Protein AF-A9EC51-F1 (afdb_monomer_lite)

pLDDT: mean 83.15, std 11.04, range [35.5, 97.0]

Foldseek 3Di:
DDDQPQLAQHDPVCLVVCCVPPVVLLVAACVCQVVDDLVSLLSNLRYPDNVVSNHNDDPVSSLVCCQVCLQVSCVRVVHDNPQQFWKAFSVCGLVDIDGNVRQQPPPDPRSSSCCSRTIGTDPDVVVSVVVVVVVVVVVVVVVVVVVVVVVVVVD

Secondary structure (DSSP, 8-state):
---GGGG-SB-GGGHHHHHHH-GGGTS-BGGGGGGS-HHHHHHHHTBS-GGGGT-B--HHHHHHHHHHHHHHHHHHTT----TT-EEEETTTEEEEEEEHHHHHTSS-SSHHHHHHHHEEE-S-HHHHHHHHHHHHHHHHHHHHHHHHHHHHH--

Radius of gyration: 19.94 Å; chains: 1; bounding box: 38×32×66 Å

Sequence (155 aa):
MGECFQKGAIPLQFIPKLKIEFPKLLDVAIETLDSLSEFELFEVTQLKNYTDLGINLNKRELNRHWQINGFDLLKKIGYPTDLQHPYVSLSKGYILLQTLNQILDNKQKYPWLYLIQNFRPVADLTEGMNIIDRKINKLSKKLDYLKKRQSLLDI

Organism: NCBI:txid391587

Structure (mmCIF, N/CA/C/O backbone):
data_AF-A9EC51-F1
#
_entry.id   AF-A9EC51-F1
#
loop_
_atom_site.group_PDB
_atom_site.id
_atom_site.type_symbol
_atom_site.label_atom_id
_atom_site.label_alt_id
_atom_site.label_comp_id
_atom_site.label_asym_id
_atom_site.label_entity_id
_atom_site.label_seq_id
_atom_site.pdbx_PDB_ins_code
_atom_site.Cartn_x
_atom_site.Cartn_y
_atom_site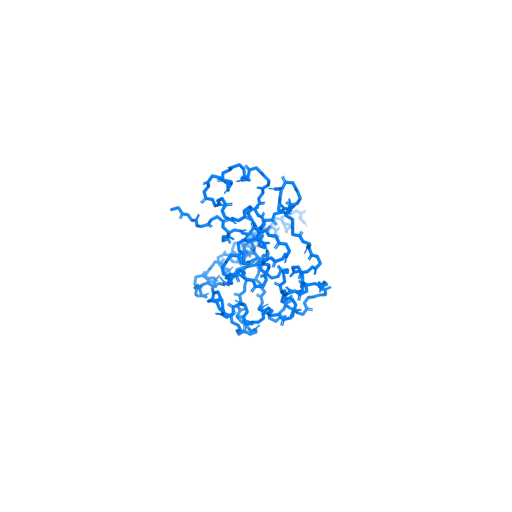.Cartn_z
_atom_site.occupancy
_atom_site.B_iso_or_equiv
_atom_site.auth_seq_id
_atom_site.auth_comp_id
_atom_site.auth_asym_id
_atom_site.auth_atom_id
_atom_site.pdbx_PDB_model_num
ATOM 1 N N . MET A 1 1 ? 10.896 -15.768 6.538 1.00 35.50 1 MET A N 1
ATOM 2 C CA . MET A 1 1 ? 11.267 -14.336 6.458 1.00 35.50 1 MET A CA 1
ATOM 3 C C . MET A 1 1 ? 10.173 -13.634 5.675 1.00 35.50 1 MET A C 1
ATOM 5 O O . MET A 1 1 ? 9.766 -14.183 4.665 1.00 35.50 1 MET A O 1
ATOM 9 N N . GLY A 1 2 ? 9.635 -12.515 6.163 1.00 49.22 2 GLY A N 1
ATOM 10 C CA . GLY A 1 2 ? 8.618 -11.764 5.418 1.00 49.22 2 GLY A CA 1
ATOM 11 C C . GLY A 1 2 ? 9.251 -10.972 4.274 1.00 49.22 2 GLY A C 1
ATOM 12 O O . GLY A 1 2 ? 10.328 -10.407 4.457 1.00 49.22 2 GLY A O 1
ATOM 13 N N . GLU A 1 3 ? 8.585 -10.945 3.124 1.00 65.31 3 GLU A N 1
ATOM 14 C CA . GLU A 1 3 ? 8.981 -10.204 1.923 1.00 65.31 3 GLU A CA 1
ATOM 15 C C . GLU A 1 3 ? 9.159 -8.702 2.233 1.00 65.31 3 GLU A C 1
ATOM 17 O O . GLU A 1 3 ? 8.274 -8.050 2.797 1.00 65.31 3 GLU A O 1
ATOM 22 N N . CYS A 1 4 ? 10.329 -8.142 1.904 1.00 67.06 4 CYS A N 1
ATOM 23 C CA . CYS A 1 4 ? 10.744 -6.803 2.342 1.00 67.06 4 CYS A CA 1
ATOM 24 C C . CYS A 1 4 ? 9.845 -5.669 1.817 1.00 67.06 4 CYS A C 1
ATOM 26 O O . CYS A 1 4 ? 9.708 -4.637 2.478 1.00 67.06 4 CYS A O 1
ATOM 28 N N . PHE A 1 5 ? 9.183 -5.881 0.682 1.00 74.00 5 PHE A N 1
ATOM 29 C CA . PHE A 1 5 ? 8.312 -4.905 0.027 1.00 74.00 5 PHE A CA 1
ATOM 30 C C . PHE A 1 5 ? 6.915 -4.824 0.653 1.00 74.00 5 PHE A C 1
ATOM 32 O O . PHE A 1 5 ? 6.229 -3.808 0.513 1.00 74.00 5 PHE A O 1
ATOM 39 N N . GLN A 1 6 ? 6.493 -5.824 1.435 1.00 67.62 6 GLN A N 1
ATOM 40 C CA . GLN A 1 6 ? 5.164 -5.825 2.059 1.00 67.62 6 GLN A CA 1
ATOM 41 C C . GLN A 1 6 ? 4.985 -4.725 3.103 1.00 67.62 6 GLN A C 1
ATOM 43 O O . GLN A 1 6 ? 3.869 -4.256 3.298 1.00 67.62 6 GLN A O 1
ATOM 48 N N . LYS A 1 7 ? 6.070 -4.266 3.734 1.00 67.06 7 LYS A N 1
ATOM 49 C CA . LYS A 1 7 ? 6.029 -3.176 4.725 1.00 67.06 7 LYS A CA 1
ATOM 50 C C . LYS A 1 7 ? 5.995 -1.779 4.103 1.00 67.06 7 LYS A C 1
ATOM 52 O O . LYS A 1 7 ? 5.747 -0.820 4.828 1.00 67.06 7 LYS A O 1
ATOM 57 N N . GLY A 1 8 ? 6.226 -1.703 2.790 1.00 63.66 8 GLY A N 1
ATOM 58 C CA . GLY A 1 8 ? 6.307 -0.491 1.983 1.00 63.66 8 GLY A CA 1
ATOM 59 C C . GLY A 1 8 ? 7.372 0.511 2.422 1.00 63.66 8 GLY A C 1
ATOM 60 O O . GLY A 1 8 ? 8.004 0.369 3.468 1.00 63.66 8 GLY A O 1
ATOM 61 N N . ALA A 1 9 ? 7.579 1.529 1.583 1.00 64.62 9 ALA A N 1
ATOM 62 C CA . ALA A 1 9 ? 8.402 2.703 1.880 1.00 64.62 9 ALA A CA 1
ATOM 63 C C . ALA A 1 9 ? 9.768 2.365 2.526 1.00 64.62 9 ALA A C 1
ATOM 65 O O . ALA A 1 9 ? 10.091 2.878 3.607 1.00 64.62 9 ALA A O 1
ATOM 66 N N . ILE A 1 10 ? 10.554 1.510 1.859 1.00 70.69 10 ILE A N 1
ATOM 67 C CA . ILE A 1 10 ? 11.756 0.881 2.421 1.00 70.69 10 ILE A CA 1
ATOM 68 C C . ILE A 1 10 ? 12.760 1.954 2.895 1.00 70.69 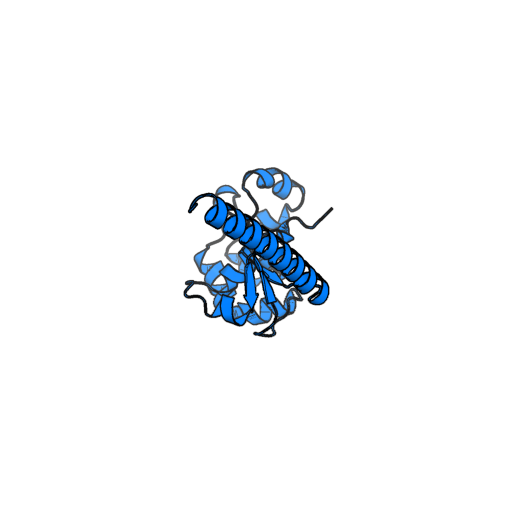10 ILE A C 1
ATOM 70 O O . ILE A 1 10 ? 13.141 2.829 2.112 1.00 70.69 10 ILE A O 1
ATOM 74 N N . PRO A 1 11 ? 13.184 1.932 4.177 1.00 68.19 11 PRO A N 1
ATOM 75 C CA . PRO A 1 11 ? 14.153 2.895 4.696 1.00 68.19 11 PRO A CA 1
ATOM 76 C C . PRO A 1 11 ? 15.526 2.782 4.026 1.00 68.19 11 PRO A C 1
ATOM 78 O O . PRO A 1 11 ? 15.973 1.681 3.707 1.00 68.19 11 PRO A O 1
ATOM 81 N N . LEU A 1 12 ? 16.236 3.913 3.916 1.00 67.12 12 LEU A N 1
ATOM 82 C CA . LEU A 1 12 ? 17.549 3.981 3.260 1.00 67.12 12 LEU A CA 1
ATOM 83 C C . LEU A 1 12 ? 18.567 2.993 3.854 1.00 67.12 12 LEU A C 1
ATOM 85 O O . LEU A 1 12 ? 19.381 2.432 3.136 1.00 67.12 12 LEU A O 1
ATOM 89 N N . GLN A 1 13 ? 18.491 2.706 5.155 1.00 72.31 13 GLN A N 1
ATOM 90 C CA . GLN A 1 13 ? 19.390 1.749 5.812 1.00 72.31 13 GLN A CA 1
ATOM 91 C C . GLN A 1 13 ? 19.266 0.300 5.301 1.00 72.31 13 GLN A C 1
ATOM 93 O O . GLN A 1 13 ? 20.185 -0.490 5.491 1.00 72.31 13 GLN A O 1
ATOM 98 N N . PHE A 1 14 ? 18.149 -0.065 4.662 1.00 73.44 14 PHE A N 1
ATOM 99 C CA . PHE A 1 14 ? 17.950 -1.399 4.084 1.00 73.44 14 PHE A CA 1
ATOM 100 C C . PHE A 1 14 ? 18.453 -1.493 2.639 1.00 73.44 14 PHE A C 1
ATOM 102 O O . PHE A 1 14 ? 18.525 -2.591 2.091 1.00 73.44 14 PHE A O 1
ATOM 109 N N . ILE A 1 15 ? 18.856 -0.369 2.039 1.00 70.25 15 ILE A N 1
ATOM 110 C CA . ILE A 1 15 ? 19.357 -0.300 0.664 1.00 70.25 15 ILE A CA 1
ATOM 111 C C . ILE A 1 15 ? 20.547 -1.233 0.416 1.00 70.25 15 ILE A C 1
ATOM 113 O O . ILE A 1 15 ? 20.486 -1.967 -0.567 1.00 70.25 15 ILE A O 1
ATOM 117 N N . PRO A 1 16 ? 21.608 -1.274 1.251 1.00 74.31 16 PRO A N 1
ATOM 118 C CA . PRO A 1 16 ? 22.757 -2.140 0.977 1.00 74.31 16 PRO A CA 1
ATOM 119 C C . PRO A 1 16 ? 22.366 -3.616 0.872 1.00 74.31 16 PRO A C 1
ATOM 121 O O . PRO A 1 16 ? 22.871 -4.335 0.016 1.00 74.31 16 PRO A O 1
ATOM 124 N N . LYS A 1 17 ? 21.408 -4.045 1.701 1.00 77.44 17 LYS A N 1
ATOM 125 C CA . LYS A 1 17 ? 20.859 -5.399 1.672 1.00 77.44 17 LYS A CA 1
ATOM 126 C C . LYS A 1 17 ? 20.034 -5.647 0.405 1.00 77.44 17 LYS A C 1
ATOM 128 O O . LYS A 1 17 ? 20.210 -6.679 -0.234 1.00 77.44 17 LYS A O 1
ATOM 133 N N . LEU A 1 18 ? 19.205 -4.681 0.001 1.00 74.38 18 LEU A N 1
ATOM 134 C CA . LEU A 1 18 ? 18.452 -4.757 -1.254 1.00 74.38 18 LEU A CA 1
ATOM 135 C C . LEU A 1 18 ? 19.365 -4.881 -2.477 1.00 74.38 18 LEU A C 1
ATOM 137 O O . LEU A 1 18 ? 19.036 -5.635 -3.383 1.00 74.38 18 LEU A O 1
ATOM 141 N N . LYS A 1 19 ? 20.522 -4.202 -2.493 1.00 73.06 19 LYS A N 1
ATOM 142 C CA . LYS A 1 19 ? 21.476 -4.311 -3.610 1.00 73.06 19 LYS A CA 1
ATOM 143 C C . LYS A 1 19 ? 22.005 -5.734 -3.807 1.00 73.06 19 LYS A C 1
ATOM 145 O O . LYS A 1 19 ? 22.312 -6.116 -4.928 1.00 73.06 19 LYS A O 1
ATOM 150 N N . ILE A 1 20 ? 22.121 -6.495 -2.720 1.00 77.38 20 ILE A N 1
ATOM 151 C CA . ILE A 1 20 ? 22.610 -7.877 -2.739 1.00 77.38 20 ILE A CA 1
ATOM 152 C C . ILE A 1 20 ? 21.478 -8.846 -3.091 1.00 77.38 20 ILE A C 1
ATOM 154 O O . ILE A 1 20 ? 21.670 -9.745 -3.902 1.00 77.38 20 ILE A O 1
ATOM 158 N N . GLU A 1 21 ? 20.305 -8.673 -2.477 1.00 78.56 21 GLU A N 1
ATOM 159 C CA . GLU A 1 21 ? 19.194 -9.628 -2.599 1.00 78.56 21 GLU A CA 1
ATOM 160 C C . GLU A 1 21 ? 18.347 -9.414 -3.862 1.00 78.56 21 GLU A C 1
ATOM 162 O O . GLU A 1 21 ? 17.781 -10.370 -4.386 1.00 78.56 21 GLU A O 1
ATOM 167 N N . PHE A 1 22 ? 18.288 -8.183 -4.377 1.00 74.25 22 PHE A N 1
ATOM 168 C CA . PHE A 1 22 ? 17.458 -7.794 -5.519 1.00 74.25 22 PHE A CA 1
ATOM 169 C C . PHE A 1 22 ? 18.235 -6.912 -6.514 1.00 74.25 22 PHE A C 1
ATOM 171 O O . PHE A 1 22 ? 17.819 -5.786 -6.797 1.00 74.25 22 PHE A O 1
ATOM 178 N N . PRO A 1 23 ? 19.365 -7.388 -7.072 1.00 74.25 23 PRO A N 1
ATOM 179 C CA . PRO A 1 23 ? 20.216 -6.576 -7.946 1.00 74.25 23 PRO A CA 1
ATOM 180 C C . PRO A 1 23 ? 19.460 -6.035 -9.169 1.00 74.25 23 PRO A C 1
ATOM 182 O O . PRO A 1 23 ? 19.647 -4.883 -9.542 1.00 74.25 23 PRO A O 1
ATOM 185 N N . LYS A 1 24 ? 18.511 -6.814 -9.707 1.00 73.38 24 LYS A N 1
ATOM 186 C CA . LYS A 1 24 ? 17.677 -6.425 -10.856 1.00 73.38 24 LYS A CA 1
ATOM 187 C C . LYS A 1 24 ? 16.818 -5.179 -10.615 1.00 73.38 24 LYS A C 1
ATOM 189 O O . LYS A 1 24 ? 16.519 -4.467 -11.565 1.00 73.38 24 LYS A O 1
ATOM 194 N N . LEU A 1 25 ? 16.451 -4.875 -9.365 1.00 71.06 25 LEU A N 1
ATOM 195 C CA . LEU A 1 25 ? 15.694 -3.657 -9.041 1.00 71.06 25 LEU A CA 1
ATOM 196 C C . LEU A 1 25 ? 16.523 -2.381 -9.223 1.00 71.06 25 LEU A C 1
ATOM 198 O O . LEU A 1 25 ? 15.955 -1.294 -9.316 1.00 71.06 25 LEU A O 1
ATOM 202 N N . LEU A 1 26 ? 17.853 -2.501 -9.252 1.00 71.38 26 LEU A N 1
ATOM 203 C CA . LEU A 1 26 ? 18.761 -1.376 -9.469 1.00 71.38 26 LEU A CA 1
ATOM 204 C C . LEU A 1 26 ? 19.033 -1.103 -10.950 1.00 71.38 26 LEU A C 1
ATOM 206 O O . LEU A 1 26 ? 19.408 0.015 -11.287 1.00 71.38 26 LEU A O 1
ATOM 210 N N . ASP A 1 27 ? 18.802 -2.092 -11.816 1.00 69.69 27 ASP A N 1
ATOM 211 C CA . ASP A 1 27 ? 18.987 -1.984 -13.269 1.00 69.69 27 ASP A CA 1
ATOM 212 C C . ASP A 1 27 ? 17.783 -1.319 -13.967 1.00 69.69 27 ASP A C 1
ATOM 214 O O . ASP A 1 27 ? 17.757 -1.152 -15.187 1.00 69.69 27 ASP A O 1
ATOM 218 N N . VAL A 1 28 ? 16.764 -0.930 -13.196 1.00 66.25 28 VAL A N 1
ATOM 219 C CA . VAL A 1 28 ? 15.548 -0.298 -13.708 1.00 66.25 28 VAL A CA 1
ATOM 220 C C . VAL A 1 28 ? 15.831 1.143 -14.139 1.00 66.25 28 VAL A C 1
ATOM 222 O O . VAL A 1 28 ? 16.324 1.968 -13.366 1.00 66.25 28 VAL A O 1
ATOM 225 N N . ALA A 1 29 ? 15.449 1.474 -15.370 1.00 63.03 29 ALA A N 1
ATOM 226 C CA . ALA A 1 29 ? 15.547 2.809 -15.945 1.00 63.03 29 ALA A CA 1
ATOM 227 C C . ALA A 1 29 ? 14.174 3.279 -16.451 1.00 63.03 29 ALA A C 1
ATOM 229 O O . ALA A 1 29 ? 13.249 2.487 -16.618 1.00 63.03 29 ALA A O 1
ATOM 230 N N . ILE A 1 30 ? 14.030 4.579 -16.727 1.00 60.16 30 ILE A N 1
ATOM 231 C CA . ILE A 1 30 ? 12.811 5.154 -17.334 1.00 60.16 30 ILE A CA 1
ATOM 232 C C . ILE A 1 30 ? 12.406 4.395 -18.601 1.00 60.16 30 ILE A C 1
ATOM 234 O O . ILE A 1 30 ? 11.230 4.111 -18.796 1.00 60.16 30 ILE A O 1
ATOM 238 N N . GLU A 1 31 ? 13.384 4.057 -19.439 1.00 64.12 31 GLU A N 1
ATOM 239 C CA . GLU A 1 31 ? 13.192 3.394 -20.733 1.00 64.12 31 GLU A CA 1
ATOM 240 C C . GLU A 1 31 ? 12.649 1.967 -20.596 1.00 64.12 31 GLU A C 1
ATOM 242 O O . GLU A 1 31 ? 12.058 1.442 -21.535 1.00 64.12 31 GLU A O 1
ATOM 247 N N . THR A 1 32 ? 12.808 1.349 -19.422 1.00 71.44 32 THR A N 1
ATOM 248 C CA . THR A 1 32 ? 12.353 -0.017 -19.156 1.00 71.44 32 THR A CA 1
ATOM 249 C C . THR A 1 32 ? 11.060 -0.068 -18.346 1.00 71.44 32 THR A C 1
ATOM 251 O O . THR A 1 32 ? 10.564 -1.164 -18.098 1.00 71.44 32 THR A O 1
ATOM 254 N N . LEU A 1 33 ? 10.459 1.078 -17.988 1.00 75.56 33 LEU A N 1
ATOM 255 C CA . LEU A 1 33 ? 9.260 1.135 -17.140 1.00 75.56 33 LEU A CA 1
ATOM 256 C C . LEU A 1 33 ? 8.092 0.310 -17.705 1.00 75.56 33 LEU A C 1
ATOM 258 O O . LEU A 1 33 ? 7.462 -0.433 -16.960 1.00 75.56 33 LEU A O 1
ATOM 262 N N . ASP A 1 34 ? 7.844 0.398 -19.013 1.00 75.94 34 ASP A N 1
ATOM 263 C CA . ASP A 1 34 ? 6.763 -0.341 -19.685 1.00 75.94 34 ASP A CA 1
ATOM 264 C C . ASP A 1 34 ? 7.093 -1.829 -19.907 1.00 75.94 34 ASP A C 1
ATOM 266 O O . ASP A 1 34 ? 6.218 -2.613 -20.266 1.00 75.94 34 ASP A O 1
ATOM 270 N N . SER A 1 35 ? 8.352 -2.224 -19.694 1.00 79.38 35 SER A N 1
ATOM 271 C CA . SER A 1 35 ? 8.812 -3.615 -19.787 1.00 79.38 35 SER A CA 1
ATOM 272 C C . SER A 1 35 ? 8.878 -4.328 -18.435 1.00 79.38 35 SER A C 1
ATOM 274 O O . SER A 1 35 ? 9.111 -5.535 -18.404 1.00 79.38 35 SER A O 1
ATOM 276 N N . LEU A 1 36 ? 8.682 -3.600 -17.329 1.00 82.81 36 LEU A N 1
ATOM 277 C CA . LEU A 1 36 ? 8.626 -4.197 -16.000 1.00 82.81 36 LEU A CA 1
ATOM 278 C C . LEU A 1 36 ? 7.372 -5.055 -15.866 1.00 82.81 36 LEU A C 1
ATOM 280 O O . LEU A 1 36 ? 6.276 -4.646 -16.258 1.00 82.81 36 LEU A O 1
ATOM 284 N N . SER A 1 37 ? 7.518 -6.213 -15.229 1.00 85.88 37 SER A N 1
ATOM 285 C CA . SER A 1 37 ? 6.356 -6.921 -14.701 1.00 85.88 37 SER A CA 1
ATOM 286 C C . SER A 1 37 ? 5.654 -6.082 -13.632 1.00 85.88 37 SER A C 1
ATOM 288 O O . SER A 1 37 ? 6.226 -5.176 -13.017 1.00 85.88 37 SER A O 1
ATOM 290 N N . GLU A 1 38 ? 4.397 -6.406 -13.352 1.00 88.06 38 GLU A N 1
ATOM 291 C CA . GLU A 1 38 ? 3.600 -5.674 -12.370 1.00 88.06 38 GLU A CA 1
ATOM 292 C C . GLU A 1 38 ? 4.167 -5.802 -10.948 1.00 88.06 38 GLU A C 1
ATOM 294 O O . GLU A 1 38 ? 4.052 -4.873 -10.145 1.00 88.06 38 GLU A O 1
ATOM 299 N N . PHE A 1 39 ? 4.834 -6.923 -10.655 1.00 85.69 39 PHE A N 1
ATOM 300 C CA . PHE A 1 39 ? 5.539 -7.144 -9.395 1.00 85.69 39 PHE A CA 1
ATOM 301 C C . PHE A 1 39 ? 6.812 -6.302 -9.302 1.00 85.69 39 PHE A C 1
ATOM 303 O O . PHE A 1 39 ? 6.986 -5.600 -8.311 1.00 85.69 39 PHE A O 1
ATOM 310 N N . GLU A 1 40 ? 7.645 -6.273 -10.344 1.00 85.00 40 GLU A N 1
ATOM 311 C CA . GLU A 1 40 ? 8.843 -5.419 -10.367 1.00 85.00 40 GLU A CA 1
ATOM 312 C C . GLU A 1 40 ? 8.463 -3.937 -10.246 1.00 85.00 40 GLU A C 1
ATOM 314 O O . GLU A 1 40 ? 9.066 -3.190 -9.472 1.00 85.00 40 GLU A O 1
ATOM 319 N N . LEU A 1 41 ? 7.400 -3.508 -10.936 1.00 87.81 41 LEU A N 1
ATOM 320 C CA . LEU A 1 41 ? 6.869 -2.152 -10.808 1.00 87.81 41 LEU A CA 1
ATOM 321 C C . LEU A 1 41 ? 6.416 -1.858 -9.370 1.00 87.81 41 LEU A C 1
ATOM 323 O O . LEU A 1 41 ? 6.702 -0.780 -8.836 1.00 87.81 41 LEU A O 1
ATOM 327 N N . PHE A 1 42 ? 5.726 -2.801 -8.723 1.00 89.00 42 PHE A N 1
ATOM 328 C CA . PHE A 1 42 ? 5.327 -2.683 -7.322 1.00 89.00 42 PHE A CA 1
ATOM 329 C C . PHE A 1 42 ? 6.535 -2.574 -6.383 1.00 89.00 42 PHE A C 1
ATOM 331 O O . PHE A 1 42 ? 6.546 -1.682 -5.527 1.00 89.00 42 PHE A O 1
ATOM 338 N N . GLU A 1 43 ? 7.541 -3.432 -6.546 1.00 86.00 43 GLU A N 1
ATOM 339 C CA . GLU A 1 43 ? 8.755 -3.483 -5.725 1.00 86.00 43 GLU A CA 1
ATOM 340 C C . GLU A 1 43 ? 9.562 -2.189 -5.836 1.00 86.00 43 GLU A C 1
ATOM 342 O O . GLU A 1 43 ? 9.852 -1.552 -4.816 1.00 86.00 43 GLU A O 1
ATOM 347 N N . VAL A 1 44 ? 9.834 -1.739 -7.067 1.00 84.38 44 VAL A N 1
ATOM 348 C CA . VAL A 1 44 ? 10.503 -0.458 -7.341 1.00 84.38 44 VAL A CA 1
ATOM 349 C C . VAL A 1 44 ? 9.736 0.687 -6.690 1.00 84.38 44 VAL A C 1
ATOM 351 O O . VAL A 1 44 ? 10.331 1.540 -6.035 1.00 84.38 44 VAL A O 1
ATOM 354 N N . THR A 1 45 ? 8.406 0.678 -6.776 1.00 87.00 45 THR A N 1
ATOM 355 C CA . THR A 1 45 ? 7.547 1.718 -6.191 1.00 87.00 45 THR A CA 1
ATOM 356 C C . THR A 1 45 ? 7.681 1.842 -4.666 1.00 87.00 45 THR A C 1
ATOM 358 O O . THR A 1 45 ? 7.399 2.909 -4.105 1.00 87.00 45 THR A O 1
ATOM 361 N N . GLN A 1 46 ? 8.126 0.788 -3.973 1.00 84.88 46 GLN A N 1
ATOM 362 C CA . GLN A 1 46 ? 8.354 0.831 -2.524 1.00 84.88 46 GLN A CA 1
ATOM 363 C C . GLN A 1 46 ? 9.678 1.500 -2.137 1.00 84.88 46 GLN A C 1
ATOM 365 O O . GLN A 1 46 ? 9.877 1.798 -0.953 1.00 84.88 46 GLN A O 1
ATOM 370 N N . LEU A 1 47 ? 10.587 1.718 -3.089 1.00 80.38 47 LEU A N 1
ATOM 371 C CA . LEU A 1 47 ? 11.890 2.316 -2.831 1.00 80.38 47 LEU A CA 1
ATOM 372 C C . LEU A 1 47 ? 11.768 3.831 -2.642 1.00 80.38 47 LEU A C 1
ATOM 374 O O . LEU A 1 47 ? 10.961 4.521 -3.269 1.00 80.38 47 LEU A O 1
ATOM 378 N N . LYS A 1 48 ? 12.609 4.371 -1.760 1.00 72.81 48 LYS A N 1
ATOM 379 C CA . LYS A 1 48 ? 12.792 5.817 -1.608 1.00 72.81 48 LYS A CA 1
ATOM 380 C C . LYS A 1 48 ? 14.043 6.245 -2.364 1.00 72.81 48 LYS A C 1
ATOM 382 O O . LYS A 1 48 ? 15.007 5.496 -2.430 1.00 72.81 48 LYS A O 1
ATOM 387 N N . ASN A 1 49 ? 14.018 7.473 -2.879 1.00 72.94 49 ASN A N 1
ATOM 388 C CA . ASN A 1 49 ? 15.168 8.148 -3.487 1.00 72.94 49 ASN A CA 1
ATOM 389 C C . ASN A 1 49 ? 15.914 7.320 -4.555 1.00 72.94 49 ASN A C 1
ATOM 391 O O . ASN A 1 49 ? 17.072 6.964 -4.377 1.00 72.94 49 ASN A O 1
ATOM 395 N N . TYR A 1 50 ? 15.263 7.075 -5.698 1.00 76.88 50 TYR A N 1
ATOM 396 C CA . TYR A 1 50 ? 15.839 6.362 -6.852 1.00 76.88 50 TYR A CA 1
ATOM 397 C C . TYR A 1 50 ? 17.240 6.851 -7.258 1.00 76.88 50 TYR A C 1
ATOM 399 O O . TYR A 1 50 ? 18.121 6.047 -7.534 1.00 76.88 50 TYR A O 1
ATOM 407 N N . THR A 1 51 ? 17.487 8.161 -7.209 1.00 72.56 51 THR A N 1
ATOM 408 C CA . THR A 1 51 ? 18.790 8.742 -7.562 1.00 72.56 51 THR A CA 1
ATOM 409 C C . THR A 1 51 ? 19.913 8.303 -6.618 1.00 72.56 51 THR A C 1
ATOM 411 O O . THR A 1 51 ? 20.979 7.926 -7.093 1.00 72.56 51 THR A O 1
ATOM 414 N N . ASP A 1 52 ? 19.660 8.249 -5.305 1.00 69.44 52 ASP A N 1
ATOM 415 C CA . ASP A 1 52 ? 20.629 7.760 -4.303 1.00 69.44 52 ASP A CA 1
ATOM 416 C C . ASP A 1 52 ? 20.938 6.261 -4.503 1.00 69.44 52 ASP A C 1
ATOM 418 O O . ASP A 1 52 ? 21.957 5.738 -4.045 1.00 69.44 52 ASP A O 1
ATOM 422 N N . LEU A 1 53 ? 20.044 5.559 -5.203 1.00 69.75 53 LEU A N 1
ATOM 423 C CA . LEU A 1 53 ? 20.165 4.150 -5.555 1.00 69.75 53 LEU A CA 1
ATOM 424 C C . LEU A 1 53 ? 20.892 3.906 -6.880 1.00 69.75 53 LEU A C 1
ATOM 426 O O . LEU A 1 53 ? 21.221 2.755 -7.156 1.00 69.75 53 LEU A O 1
ATOM 430 N N . GLY A 1 54 ? 21.174 4.953 -7.661 1.00 70.12 54 GLY A N 1
ATOM 431 C CA . GLY A 1 54 ? 21.668 4.827 -9.035 1.00 70.12 54 GLY A CA 1
ATOM 432 C C . GLY A 1 54 ? 20.584 4.421 -10.039 1.00 70.12 54 GLY A C 1
ATOM 433 O O . GLY A 1 54 ? 20.895 4.162 -11.195 1.00 70.12 54 GLY A O 1
ATOM 434 N N . ILE A 1 55 ? 19.318 4.397 -9.615 1.00 75.56 55 ILE A N 1
ATOM 435 C CA . ILE A 1 55 ? 18.171 4.059 -10.457 1.00 75.56 55 ILE A CA 1
ATOM 436 C C . ILE A 1 55 ? 17.779 5.316 -11.235 1.00 75.56 55 ILE A C 1
ATOM 438 O O . ILE A 1 55 ? 17.329 6.315 -10.657 1.00 75.56 55 ILE A O 1
ATOM 442 N N . ASN A 1 56 ? 17.909 5.263 -12.560 1.00 76.12 56 ASN A N 1
ATOM 443 C CA . ASN A 1 56 ? 17.502 6.347 -13.450 1.00 76.12 56 ASN A CA 1
ATOM 444 C C . ASN A 1 56 ? 15.986 6.304 -13.694 1.00 76.12 56 ASN A C 1
ATOM 446 O O . ASN A 1 56 ? 15.540 6.080 -14.816 1.00 76.12 56 ASN A O 1
ATOM 450 N N . LEU A 1 57 ? 15.193 6.474 -12.628 1.00 77.25 57 LEU A N 1
ATOM 451 C CA . LEU A 1 57 ? 13.732 6.475 -12.672 1.00 77.25 57 LEU A CA 1
ATOM 452 C C . LEU A 1 57 ? 13.161 7.869 -12.402 1.00 77.25 57 LEU A C 1
ATOM 454 O O . LEU A 1 57 ? 13.360 8.462 -11.337 1.00 77.25 57 LEU A O 1
ATOM 458 N N . ASN A 1 58 ? 12.367 8.375 -13.342 1.00 76.56 58 ASN A N 1
ATOM 459 C CA . ASN A 1 58 ? 11.657 9.634 -13.177 1.00 76.56 58 ASN A CA 1
ATOM 460 C C . ASN A 1 58 ? 10.387 9.418 -12.345 1.00 76.56 58 ASN A C 1
ATOM 462 O O . ASN A 1 58 ? 9.436 8.778 -12.798 1.00 76.56 58 ASN A O 1
ATOM 466 N N . LYS A 1 59 ? 10.323 10.035 -11.155 1.00 79.00 59 LYS A N 1
ATOM 467 C CA . LYS A 1 59 ? 9.122 10.020 -10.299 1.00 79.00 59 LYS A CA 1
ATOM 468 C C . LYS A 1 59 ? 7.867 10.458 -11.057 1.00 79.00 59 LYS A C 1
ATOM 470 O O . LYS A 1 59 ? 6.799 9.921 -10.811 1.00 79.00 59 LYS A O 1
ATOM 475 N N . ARG A 1 60 ? 7.970 11.415 -11.984 1.00 82.94 60 ARG A N 1
ATOM 476 C CA . ARG A 1 60 ? 6.826 11.897 -12.769 1.00 82.94 60 ARG A CA 1
ATOM 477 C C . ARG A 1 60 ? 6.255 10.815 -13.687 1.00 82.94 60 ARG A C 1
ATOM 479 O O . ARG A 1 60 ? 5.036 10.679 -13.726 1.00 82.94 60 ARG A O 1
ATOM 486 N N . GLU A 1 61 ? 7.108 10.069 -14.388 1.00 83.25 61 GLU A N 1
ATOM 487 C CA . GLU A 1 61 ? 6.666 8.971 -15.262 1.00 83.25 61 GLU A CA 1
ATOM 488 C C . GLU A 1 61 ? 6.071 7.832 -14.439 1.00 83.25 61 GLU A C 1
ATOM 490 O O . GLU A 1 61 ? 4.963 7.396 -14.733 1.00 83.25 61 GLU A O 1
ATOM 495 N N . LEU A 1 62 ? 6.722 7.442 -13.336 1.00 86.00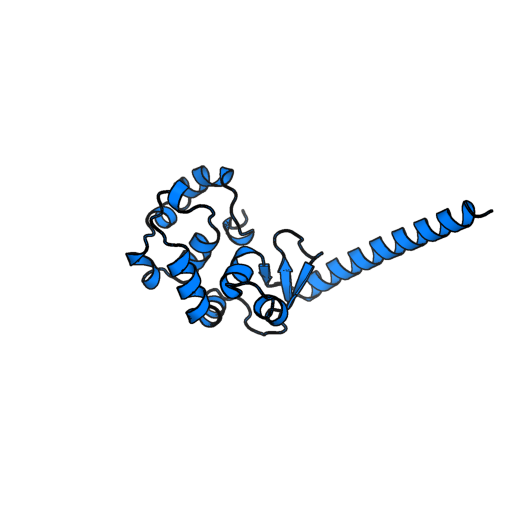 62 LEU A N 1
ATOM 496 C CA . LEU A 1 62 ? 6.178 6.432 -12.427 1.00 86.00 62 LEU A CA 1
ATOM 497 C C . LEU A 1 62 ? 4.790 6.831 -11.900 1.00 86.00 62 LEU A C 1
ATOM 499 O O . LEU A 1 62 ? 3.856 6.032 -11.921 1.00 86.00 62 LEU A O 1
ATOM 503 N N . ASN A 1 63 ? 4.633 8.086 -11.466 1.00 87.81 63 ASN A N 1
ATOM 504 C CA . ASN A 1 63 ? 3.342 8.602 -11.016 1.00 87.81 63 ASN A CA 1
ATOM 505 C C . ASN A 1 63 ? 2.298 8.519 -12.134 1.00 87.81 63 ASN A C 1
ATOM 507 O O . ASN A 1 63 ? 1.177 8.086 -11.881 1.00 87.81 63 ASN A O 1
ATOM 511 N N . ARG A 1 64 ? 2.658 8.940 -13.354 1.00 88.75 64 ARG A N 1
ATOM 512 C CA . ARG A 1 64 ? 1.768 8.921 -14.520 1.00 88.75 64 ARG A CA 1
ATOM 513 C C . ARG A 1 64 ? 1.326 7.498 -14.848 1.00 88.75 64 ARG A C 1
ATOM 515 O O . ARG A 1 64 ? 0.130 7.274 -14.997 1.00 88.75 64 ARG A O 1
ATOM 522 N N . HIS A 1 65 ? 2.259 6.552 -14.881 1.00 90.12 65 HIS A N 1
ATOM 523 C CA . HIS A 1 65 ? 1.982 5.148 -15.160 1.00 90.12 65 HIS A CA 1
ATOM 524 C C . HIS A 1 65 ? 1.002 4.560 -14.129 1.00 90.12 65 HIS A C 1
ATOM 526 O O . HIS A 1 65 ? -0.015 3.985 -14.507 1.00 90.12 65 HIS A O 1
ATOM 532 N N . TRP A 1 66 ? 1.214 4.808 -12.831 1.00 91.56 66 TRP A N 1
ATOM 533 C CA . TRP A 1 66 ? 0.267 4.392 -11.786 1.00 91.56 66 TRP A CA 1
ATOM 534 C C . TRP A 1 66 ? -1.098 5.081 -11.871 1.00 91.56 66 TRP A C 1
ATOM 536 O O . TRP A 1 66 ? -2.097 4.469 -11.513 1.00 91.56 66 TRP A O 1
ATOM 546 N N . GLN A 1 67 ? -1.174 6.343 -12.307 1.00 91.25 67 GLN A N 1
ATOM 547 C CA . GLN A 1 67 ? -2.471 7.011 -12.468 1.00 91.25 67 GLN A CA 1
ATOM 548 C C . GLN A 1 67 ? -3.271 6.463 -13.648 1.00 91.25 67 GLN A C 1
ATOM 550 O O . GLN A 1 67 ? -4.491 6.387 -13.554 1.00 91.25 67 GLN A O 1
ATOM 555 N N . ILE A 1 68 ? -2.597 6.086 -14.735 1.00 92.31 68 ILE A N 1
ATOM 556 C CA . ILE A 1 68 ? -3.253 5.525 -15.920 1.00 92.31 68 ILE A CA 1
ATOM 557 C C . ILE A 1 68 ? -3.660 4.067 -15.662 1.00 92.31 68 ILE A C 1
ATOM 559 O O . ILE A 1 68 ? -4.793 3.696 -15.945 1.00 92.31 68 ILE A O 1
ATOM 563 N N . ASN A 1 69 ? -2.765 3.263 -15.080 1.00 93.25 69 ASN A N 1
ATOM 564 C CA . ASN A 1 69 ? -2.904 1.803 -15.020 1.00 93.25 69 ASN A CA 1
ATOM 565 C C . ASN A 1 69 ? -3.268 1.259 -13.625 1.00 93.25 69 ASN A C 1
ATOM 567 O O . ASN A 1 69 ? -3.295 0.047 -13.426 1.00 93.25 69 ASN A O 1
ATOM 571 N N . GLY A 1 70 ? -3.507 2.120 -12.631 1.00 92.94 70 GLY A N 1
ATOM 572 C CA . GLY A 1 70 ? -3.518 1.734 -11.213 1.00 92.94 70 GLY A CA 1
ATOM 573 C C . GLY A 1 70 ? -4.488 0.610 -10.846 1.00 92.94 70 GLY A C 1
ATOM 574 O O . GLY A 1 70 ? -4.106 -0.302 -10.113 1.00 92.94 70 GLY A O 1
ATOM 575 N N . PHE A 1 71 ? -5.707 0.634 -11.389 1.00 94.69 71 PHE A N 1
ATOM 576 C CA . PHE A 1 71 ? -6.703 -0.415 -11.154 1.00 94.69 71 PHE A CA 1
ATOM 577 C C . PHE A 1 71 ? -6.243 -1.778 -11.696 1.00 94.69 71 PHE A C 1
ATOM 579 O O . PHE A 1 71 ? -6.258 -2.777 -10.972 1.00 94.69 71 PHE A O 1
ATOM 586 N N . ASP A 1 72 ? -5.788 -1.811 -12.950 1.00 95.12 72 ASP A N 1
ATOM 587 C CA . ASP A 1 72 ? -5.336 -3.040 -13.603 1.00 95.12 72 ASP A CA 1
ATOM 588 C C . ASP A 1 72 ? -4.076 -3.595 -12.940 1.00 95.12 72 ASP A C 1
ATOM 590 O O . ASP A 1 72 ? -3.979 -4.800 -12.708 1.00 95.12 72 ASP A O 1
ATOM 594 N N . LEU A 1 73 ? -3.139 -2.722 -12.565 1.00 93.62 73 LEU A N 1
ATOM 595 C CA . LEU A 1 73 ? -1.939 -3.107 -11.827 1.00 93.62 73 LEU A CA 1
ATOM 596 C C . LEU A 1 73 ? -2.291 -3.737 -10.478 1.00 93.62 73 LEU A C 1
ATOM 598 O O . LEU A 1 73 ? -1.753 -4.797 -10.167 1.00 93.62 73 LEU A O 1
ATOM 602 N N . LEU A 1 74 ? -3.228 -3.155 -9.712 1.00 94.38 74 LEU A N 1
ATOM 603 C CA . LEU A 1 74 ? -3.696 -3.745 -8.451 1.00 94.38 74 LEU A CA 1
ATOM 604 C C . LEU A 1 74 ? -4.243 -5.158 -8.656 1.00 94.38 74 LEU A C 1
ATOM 606 O O . LEU A 1 74 ? -3.882 -6.080 -7.925 1.00 94.38 74 LEU A O 1
ATOM 610 N N . LYS A 1 75 ? -5.097 -5.330 -9.666 1.00 94.19 75 LYS A N 1
ATOM 611 C CA . LYS A 1 75 ? -5.689 -6.630 -9.980 1.00 94.19 75 LYS A CA 1
ATOM 612 C C . LYS A 1 75 ? -4.620 -7.661 -10.341 1.00 94.19 75 LYS A C 1
ATOM 614 O O . LYS A 1 75 ? -4.690 -8.799 -9.883 1.00 94.19 75 LYS A O 1
ATOM 619 N N . LYS A 1 76 ? -3.627 -7.269 -11.140 1.00 93.56 76 LYS A N 1
ATOM 620 C CA . LYS A 1 76 ? -2.556 -8.156 -11.612 1.00 93.56 76 LYS A CA 1
ATOM 621 C C . LYS A 1 76 ? -1.576 -8.571 -10.515 1.00 93.56 76 LYS A C 1
ATOM 623 O O . LYS A 1 76 ? -1.143 -9.717 -10.518 1.00 93.56 76 LYS A O 1
ATOM 628 N N . ILE A 1 77 ? -1.305 -7.706 -9.535 1.00 91.50 77 ILE A N 1
ATOM 629 C CA . ILE A 1 77 ? -0.541 -8.084 -8.329 1.00 91.50 77 ILE A CA 1
ATOM 630 C C . ILE A 1 77 ? -1.389 -8.858 -7.300 1.00 91.50 77 ILE A C 1
ATOM 632 O O . ILE A 1 77 ? -0.929 -9.131 -6.193 1.00 91.50 77 ILE A O 1
ATOM 636 N N . GLY A 1 78 ? -2.638 -9.199 -7.639 1.00 91.12 78 GLY A N 1
ATOM 637 C CA . GLY A 1 78 ? -3.537 -9.982 -6.791 1.00 91.12 78 GLY A CA 1
ATOM 638 C C . GLY A 1 78 ? -4.156 -9.198 -5.635 1.00 91.12 78 GLY A C 1
ATOM 639 O O . GLY A 1 78 ? -4.670 -9.801 -4.693 1.00 91.12 78 GLY A O 1
ATOM 640 N N . TYR A 1 79 ? -4.111 -7.864 -5.667 1.00 93.75 79 TYR A N 1
ATOM 641 C CA . TYR A 1 79 ? -4.761 -7.051 -4.646 1.00 93.75 79 TYR A CA 1
ATOM 642 C C . TYR A 1 79 ? -6.267 -6.941 -4.923 1.00 93.75 79 TYR A C 1
ATOM 644 O O . TYR A 1 79 ? -6.686 -6.860 -6.082 1.00 93.75 79 TYR A O 1
ATOM 652 N N . PRO A 1 80 ? -7.098 -6.903 -3.865 1.00 93.69 80 PRO A N 1
ATOM 653 C CA . PRO A 1 80 ? -8.517 -6.597 -3.987 1.00 93.69 80 PRO A CA 1
ATOM 654 C C . PRO A 1 80 ? -8.740 -5.293 -4.757 1.00 93.69 80 PRO A C 1
ATOM 656 O O . PRO A 1 80 ? -7.936 -4.371 -4.697 1.00 93.69 80 PRO A O 1
ATOM 659 N N . THR A 1 81 ? -9.832 -5.210 -5.503 1.00 95.00 81 THR A N 1
ATOM 660 C CA . THR A 1 81 ? -10.203 -3.999 -6.260 1.00 95.00 81 THR A CA 1
ATOM 661 C C . THR A 1 81 ? -11.613 -3.519 -5.936 1.00 95.00 81 THR A C 1
ATOM 663 O O . THR A 1 81 ? -12.064 -2.511 -6.475 1.00 95.00 81 THR A O 1
ATOM 666 N N . ASP A 1 82 ? -12.299 -4.207 -5.018 1.00 95.56 82 ASP A N 1
ATOM 667 C CA . ASP A 1 82 ? -13.562 -3.744 -4.462 1.00 95.56 82 ASP A CA 1
ATOM 668 C C . ASP A 1 82 ? -13.325 -2.430 -3.702 1.00 95.56 82 ASP A C 1
ATOM 670 O O . ASP A 1 82 ? -12.476 -2.336 -2.812 1.00 95.56 82 ASP A O 1
ATOM 674 N N . LEU A 1 83 ? -14.089 -1.406 -4.076 1.00 95.50 83 LEU A N 1
ATOM 675 C CA . LEU A 1 83 ? -14.019 -0.061 -3.517 1.00 95.50 83 LEU A CA 1
ATOM 676 C C . LEU A 1 83 ? -14.292 -0.021 -2.005 1.00 95.50 83 LEU A C 1
ATOM 678 O O . LEU A 1 83 ? -13.808 0.882 -1.320 1.00 95.50 83 LEU A O 1
ATOM 682 N N . GLN A 1 84 ? -15.033 -0.989 -1.473 1.00 95.12 84 GLN A N 1
ATOM 683 C CA . GLN A 1 84 ? -15.316 -1.136 -0.047 1.00 95.12 84 GLN A CA 1
ATOM 684 C C . GLN A 1 84 ? -14.321 -2.052 0.671 1.00 95.12 84 GLN A C 1
ATOM 686 O O . GLN A 1 84 ? -14.344 -2.108 1.903 1.00 95.12 84 GLN A O 1
ATOM 691 N N . HIS A 1 85 ? -13.414 -2.727 -0.048 1.00 94.44 85 HIS A N 1
ATOM 692 C CA . HIS A 1 85 ? -12.403 -3.569 0.591 1.00 94.44 85 HIS A CA 1
ATOM 693 C C . HIS A 1 85 ? -11.526 -2.718 1.516 1.00 94.44 85 HIS A C 1
ATOM 695 O O . HIS A 1 85 ? -11.025 -1.670 1.090 1.00 94.44 85 HIS A O 1
ATOM 701 N N . PRO A 1 86 ? -11.321 -3.126 2.779 1.00 94.31 86 PRO A N 1
ATOM 702 C CA . PRO A 1 86 ? -10.525 -2.360 3.716 1.00 94.31 86 PRO A CA 1
ATOM 703 C C . PRO A 1 86 ? -9.029 -2.590 3.520 1.00 94.31 86 PRO A C 1
ATOM 705 O O . PRO A 1 86 ? -8.532 -3.704 3.331 1.00 94.31 86 PRO A O 1
ATOM 708 N N . TYR A 1 87 ? -8.295 -1.498 3.664 1.00 94.81 87 TYR A N 1
ATOM 709 C CA . TYR A 1 87 ? -6.850 -1.447 3.614 1.00 94.81 87 TYR A CA 1
ATOM 710 C C . TYR A 1 87 ? -6.307 -0.902 4.925 1.00 94.81 87 TYR A C 1
ATOM 712 O O . TYR A 1 87 ? -6.798 0.088 5.474 1.00 94.81 87 TYR A O 1
ATOM 720 N N . VAL A 1 88 ? -5.255 -1.545 5.414 1.00 93.19 88 VAL A N 1
ATOM 721 C CA . VAL A 1 88 ? -4.556 -1.166 6.633 1.00 93.19 88 VAL A CA 1
ATOM 722 C C . VAL A 1 88 ? -3.390 -0.245 6.310 1.00 93.19 88 VAL A C 1
ATOM 724 O O . VAL A 1 88 ? -2.603 -0.506 5.399 1.00 93.19 88 VAL A O 1
ATOM 727 N N . SER A 1 89 ? -3.266 0.842 7.069 1.00 92.06 89 SER A N 1
ATOM 728 C CA . SER A 1 89 ? -2.118 1.737 6.968 1.00 92.06 89 SER A CA 1
ATOM 729 C C . SER A 1 89 ? -0.841 1.027 7.408 1.00 92.06 89 SER A C 1
ATOM 731 O O . SER A 1 89 ? -0.779 0.459 8.497 1.00 92.06 89 SER A O 1
ATOM 733 N N . LEU A 1 90 ? 0.218 1.129 6.613 1.00 89.56 90 LEU A N 1
ATOM 734 C CA . LEU A 1 90 ? 1.530 0.578 6.947 1.00 89.56 90 LEU A CA 1
ATOM 735 C C . LEU A 1 90 ? 2.170 1.271 8.156 1.00 89.56 90 LEU A C 1
ATOM 737 O O . LEU A 1 90 ? 2.828 0.623 8.965 1.00 89.56 90 LEU A O 1
ATOM 741 N N . SER A 1 91 ? 1.949 2.579 8.314 1.00 88.56 91 SER A N 1
ATOM 742 C CA . SER A 1 91 ? 2.540 3.359 9.408 1.00 88.56 91 SER A CA 1
ATOM 743 C C . SER A 1 91 ? 1.730 3.296 10.702 1.00 88.56 91 SER A C 1
ATOM 745 O O . SER A 1 91 ? 2.304 3.355 11.787 1.00 88.56 91 SER A O 1
ATOM 747 N N . LYS A 1 92 ? 0.400 3.172 10.610 1.00 88.75 92 LYS A N 1
ATOM 748 C CA . LYS A 1 92 ? -0.495 3.164 11.782 1.00 88.75 92 LYS A CA 1
ATOM 749 C C . LYS A 1 92 ? -1.056 1.776 12.113 1.00 88.75 92 LYS A C 1
ATOM 751 O O . LYS A 1 92 ? -1.689 1.601 13.157 1.00 88.75 92 LYS A O 1
ATOM 756 N N . GLY A 1 93 ? -0.844 0.783 11.252 1.00 87.06 93 GLY A N 1
A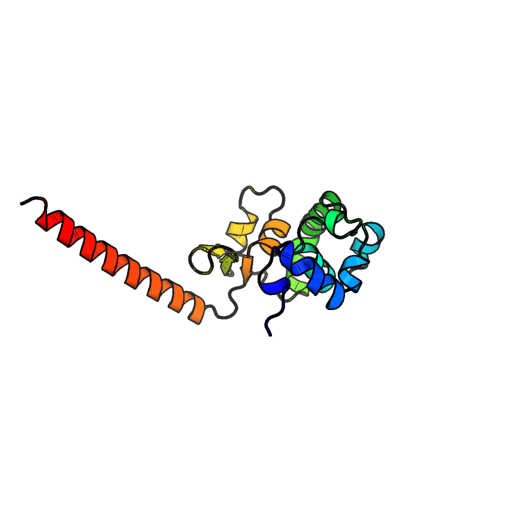TOM 757 C CA . GLY A 1 93 ? -1.473 -0.532 11.356 1.00 87.06 93 GLY A CA 1
ATOM 758 C C . GLY A 1 93 ? -2.997 -0.421 11.443 1.00 87.06 93 GLY A C 1
ATOM 759 O O . GLY A 1 93 ? -3.599 0.557 11.004 1.00 87.06 93 GLY A O 1
ATOM 760 N N . TYR A 1 94 ? -3.626 -1.380 12.125 1.00 86.06 94 TYR A N 1
ATOM 761 C CA . TYR A 1 94 ? -5.077 -1.420 12.367 1.00 86.06 94 TYR A CA 1
ATOM 762 C C . TYR A 1 94 ? -5.623 -0.265 13.238 1.00 86.06 94 TYR A C 1
ATOM 764 O O . TYR A 1 94 ? -6.727 -0.357 13.755 1.00 86.06 94 TYR A O 1
ATOM 772 N N . ILE A 1 95 ? -4.836 0.777 13.544 1.00 83.50 95 ILE A N 1
ATOM 773 C CA . ILE A 1 95 ? -5.380 2.039 14.087 1.00 83.50 95 ILE A CA 1
ATOM 774 C C . ILE A 1 95 ? -6.021 2.858 12.960 1.00 83.50 95 ILE A C 1
ATOM 776 O O . ILE A 1 95 ? -6.973 3.588 13.212 1.00 83.50 95 ILE A O 1
ATOM 780 N N . LEU A 1 96 ? -5.508 2.741 11.731 1.00 88.00 96 LEU A N 1
ATOM 781 C CA . LEU A 1 96 ? -6.057 3.410 10.560 1.00 88.00 96 LEU A CA 1
ATOM 782 C C . LEU A 1 96 ? -6.384 2.375 9.487 1.00 88.00 96 LEU A C 1
ATOM 784 O O . LEU A 1 96 ? -5.492 1.840 8.827 1.00 88.00 96 LEU A O 1
ATOM 788 N N . LEU A 1 97 ? -7.682 2.147 9.327 1.00 90.94 97 LEU A N 1
ATOM 789 C CA . LEU A 1 97 ? -8.271 1.396 8.232 1.00 90.94 97 LEU A CA 1
ATOM 790 C C . LEU A 1 97 ? -9.075 2.355 7.373 1.00 90.94 97 LEU A C 1
ATOM 792 O O . LEU A 1 97 ? -9.794 3.206 7.897 1.00 90.94 97 LEU A O 1
ATOM 796 N N . GLN A 1 98 ? -8.935 2.213 6.066 1.00 93.94 98 GLN A N 1
ATOM 797 C CA . GLN A 1 98 ? -9.717 2.956 5.092 1.00 93.94 98 GLN A CA 1
ATOM 798 C C . GLN A 1 98 ? -10.132 2.002 3.983 1.00 93.94 98 GLN A C 1
ATOM 800 O O . GLN A 1 98 ? -9.388 1.075 3.660 1.00 93.94 98 GLN A O 1
ATOM 805 N N . THR A 1 99 ? -11.310 2.205 3.410 1.00 96.00 99 THR A N 1
ATOM 806 C CA . THR A 1 99 ? -11.693 1.462 2.207 1.00 96.00 99 THR A CA 1
ATOM 807 C C . THR A 1 99 ? -10.866 1.931 1.015 1.00 96.00 99 THR A C 1
ATOM 809 O O . THR A 1 99 ? -10.338 3.050 1.022 1.00 96.00 99 THR A O 1
ATOM 812 N N . LEU A 1 100 ? -10.759 1.099 -0.024 1.00 96.62 100 LEU A N 1
ATOM 813 C CA . LEU A 1 100 ? -10.094 1.491 -1.267 1.00 96.62 100 LEU A CA 1
ATOM 814 C C . LEU A 1 100 ? -10.642 2.829 -1.789 1.00 96.62 100 LEU A C 1
ATOM 816 O O . LEU A 1 100 ? -9.861 3.732 -2.078 1.00 96.62 100 LEU A O 1
ATOM 820 N N . ASN A 1 101 ? -11.966 3.005 -1.790 1.00 97.00 101 ASN A N 1
ATOM 821 C CA . ASN A 1 101 ? -12.613 4.248 -2.204 1.00 97.00 101 ASN A CA 1
ATOM 822 C C . ASN A 1 101 ? -12.140 5.454 -1.389 1.00 97.00 101 ASN A C 1
ATOM 824 O O . ASN A 1 101 ? -11.753 6.469 -1.949 1.00 97.00 101 ASN A O 1
ATOM 828 N N . GLN A 1 102 ? -12.110 5.337 -0.059 1.00 96.81 102 GLN A N 1
ATOM 829 C CA . GLN A 1 102 ? -11.671 6.431 0.814 1.00 96.81 102 GLN A CA 1
ATOM 830 C C . GLN A 1 102 ? -10.212 6.831 0.578 1.00 96.81 102 GLN A C 1
ATOM 832 O O . GLN A 1 102 ? -9.853 7.990 0.787 1.00 96.81 102 GLN A O 1
ATOM 837 N N . ILE A 1 103 ? -9.358 5.880 0.194 1.00 96.12 103 ILE A N 1
ATOM 838 C CA . ILE A 1 103 ? -7.953 6.159 -0.111 1.00 96.12 103 ILE A CA 1
ATOM 839 C C . ILE A 1 103 ? -7.838 6.851 -1.468 1.00 96.12 103 ILE A C 1
ATOM 841 O O . ILE A 1 103 ? -7.075 7.809 -1.581 1.00 96.12 103 ILE A O 1
ATOM 845 N N . LEU A 1 104 ? -8.594 6.394 -2.468 1.00 94.75 104 LEU A N 1
ATOM 846 C CA . LEU A 1 104 ? -8.562 6.956 -3.817 1.00 94.75 104 LEU A CA 1
ATOM 847 C C . LEU A 1 104 ? -9.223 8.338 -3.910 1.00 94.75 104 LEU A C 1
ATOM 849 O O . LEU A 1 104 ? -8.727 9.191 -4.639 1.00 94.75 104 LEU A O 1
ATOM 853 N N . ASP A 1 105 ? -10.268 8.579 -3.117 1.00 94.50 105 ASP A N 1
ATOM 854 C CA . ASP A 1 105 ? -10.962 9.870 -3.007 1.00 94.50 105 ASP A CA 1
ATOM 855 C C . ASP A 1 105 ? -10.234 10.866 -2.096 1.00 94.50 105 ASP A C 1
ATOM 857 O O . ASP A 1 105 ? -10.638 12.030 -1.969 1.00 94.50 105 ASP A O 1
ATOM 861 N N . ASN A 1 106 ? -9.165 10.442 -1.412 1.00 85.12 106 ASN A N 1
ATOM 862 C CA . ASN A 1 106 ? -8.394 11.387 -0.628 1.00 85.12 106 ASN A CA 1
ATOM 863 C C . ASN A 1 106 ? -7.743 12.395 -1.594 1.00 85.12 106 ASN A C 1
ATOM 865 O O . ASN A 1 106 ? -7.333 12.064 -2.702 1.00 85.12 106 ASN A O 1
ATOM 869 N N . LYS A 1 107 ? -7.652 13.665 -1.193 1.00 87.44 107 LYS A N 1
ATOM 870 C CA . LYS A 1 107 ? -7.183 14.766 -2.058 1.00 87.44 107 LYS A CA 1
ATOM 871 C C . LYS A 1 107 ? -5.681 14.691 -2.408 1.00 87.44 107 LYS A C 1
ATOM 873 O O . LYS A 1 107 ? -5.054 15.724 -2.648 1.00 87.44 107 LYS A O 1
ATOM 878 N N . GLN A 1 108 ? -5.064 13.511 -2.366 1.00 88.25 108 GLN A N 1
ATOM 879 C CA . GLN A 1 108 ? -3.690 13.307 -2.798 1.00 88.25 108 GLN A CA 1
ATOM 880 C C . GLN A 1 108 ? -3.583 13.488 -4.305 1.00 88.25 108 GLN A C 1
ATOM 882 O O . GLN A 1 108 ? -4.446 13.092 -5.080 1.00 88.25 108 GLN A O 1
ATOM 887 N N . LYS A 1 109 ? -2.455 14.054 -4.730 1.00 88.50 109 LYS A N 1
ATOM 888 C CA . LYS A 1 109 ? -2.181 14.295 -6.149 1.00 88.50 109 LYS A CA 1
ATOM 889 C C . LYS A 1 109 ? -2.077 12.998 -6.964 1.00 88.50 109 LYS A C 1
ATOM 891 O O . LYS A 1 109 ? -2.346 13.013 -8.159 1.00 88.50 109 LYS A O 1
ATOM 896 N N . TYR A 1 110 ? -1.652 11.905 -6.324 1.00 91.88 110 TYR A N 1
ATOM 897 C CA . TYR A 1 110 ? -1.416 10.604 -6.955 1.00 91.88 110 TYR A CA 1
ATOM 898 C C . TYR A 1 110 ? -1.993 9.470 -6.084 1.00 91.88 110 TYR A C 1
ATOM 900 O O . TYR A 1 110 ? -1.228 8.768 -5.416 1.00 91.88 110 TYR A O 1
ATOM 908 N N . PRO A 1 111 ? -3.327 9.297 -6.044 1.00 93.44 111 PRO A N 1
ATOM 909 C CA . PRO A 1 111 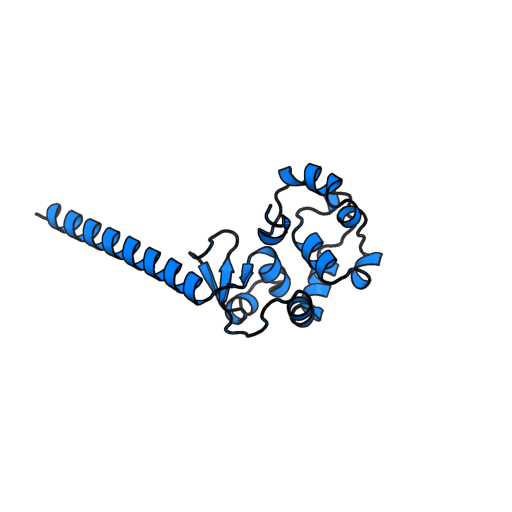? -4.008 8.389 -5.115 1.00 93.44 111 PRO A CA 1
ATOM 910 C C . PRO A 1 111 ? -3.558 6.926 -5.231 1.00 93.44 111 PRO A C 1
ATOM 912 O O . PRO A 1 111 ? -3.256 6.298 -4.220 1.00 93.44 111 PRO A O 1
ATOM 915 N N . TRP A 1 112 ? -3.421 6.395 -6.451 1.00 93.75 112 TRP A N 1
ATOM 916 C CA . TRP A 1 112 ? -2.959 5.015 -6.679 1.00 93.75 112 TRP A CA 1
ATOM 917 C C . TRP A 1 112 ? -1.555 4.740 -6.140 1.00 93.75 112 TRP A C 1
ATOM 919 O O . TRP A 1 112 ? -1.315 3.745 -5.458 1.00 93.75 112 TRP A O 1
ATOM 929 N N . LEU A 1 113 ? -0.625 5.659 -6.396 1.00 90.62 113 LEU A N 1
ATOM 930 C CA . LEU A 1 113 ? 0.727 5.550 -5.867 1.00 90.62 113 LEU A CA 1
ATOM 931 C C . LEU A 1 113 ? 0.729 5.671 -4.338 1.00 90.62 113 LEU A C 1
ATOM 933 O O . LEU A 1 113 ? 1.405 4.910 -3.645 1.00 90.62 113 LEU A O 1
ATOM 937 N N . TYR A 1 114 ? -0.057 6.610 -3.811 1.00 91.75 114 TYR A N 1
ATOM 938 C CA . TYR A 1 114 ? -0.216 6.806 -2.377 1.00 91.75 114 TYR A CA 1
ATOM 939 C C . TYR A 1 114 ? -0.731 5.537 -1.684 1.00 91.75 114 TYR A C 1
ATOM 941 O O . TYR A 1 114 ? -0.151 5.125 -0.677 1.00 91.75 114 TYR A O 1
ATOM 949 N N . LEU A 1 115 ? -1.755 4.887 -2.243 1.00 94.12 115 LEU A N 1
ATOM 950 C CA . LEU A 1 115 ? -2.272 3.596 -1.791 1.00 94.12 115 LEU A CA 1
ATOM 951 C C . LEU A 1 115 ? -1.148 2.554 -1.718 1.00 94.12 115 LEU A C 1
ATOM 953 O O . LEU A 1 115 ? -0.867 2.019 -0.645 1.00 94.12 115 LEU A O 1
ATOM 957 N N . ILE A 1 116 ? -0.458 2.315 -2.834 1.00 92.31 116 ILE A N 1
ATOM 958 C CA . ILE A 1 116 ? 0.559 1.261 -2.949 1.00 92.31 116 ILE A CA 1
ATOM 959 C C . ILE A 1 116 ? 1.767 1.490 -2.036 1.00 92.31 116 ILE A C 1
ATOM 961 O O . ILE A 1 116 ? 2.383 0.525 -1.582 1.00 92.31 116 ILE A O 1
ATOM 965 N N . GLN A 1 117 ? 2.098 2.735 -1.711 1.00 89.94 117 GLN A N 1
ATOM 966 C CA . GLN A 1 117 ? 3.221 3.045 -0.825 1.00 89.94 117 GLN A CA 1
ATOM 967 C C . GLN A 1 117 ? 2.861 3.028 0.664 1.00 89.94 117 GLN A C 1
ATOM 969 O O . GLN A 1 117 ? 3.756 2.879 1.496 1.00 89.94 117 GLN A O 1
ATOM 974 N N . ASN A 1 118 ? 1.583 3.203 1.020 1.00 91.50 118 ASN A N 1
ATOM 975 C CA . ASN A 1 118 ? 1.184 3.483 2.406 1.00 91.50 118 ASN A CA 1
ATOM 976 C C . ASN A 1 118 ? 0.172 2.496 2.992 1.00 91.50 118 ASN A C 1
ATOM 978 O O . ASN A 1 118 ? -0.075 2.548 4.199 1.00 91.50 118 ASN A O 1
ATOM 982 N N . PHE A 1 119 ? -0.399 1.610 2.181 1.00 93.62 119 PHE A N 1
ATOM 983 C CA . PHE A 1 119 ? -1.482 0.726 2.593 1.00 93.62 119 PHE A CA 1
ATOM 984 C C . PHE A 1 119 ? -1.324 -0.693 2.043 1.00 93.62 119 PHE A C 1
ATOM 986 O O . PHE A 1 119 ? -0.708 -0.916 0.999 1.00 93.62 119 PHE A O 1
ATOM 993 N N . ARG A 1 120 ? -1.906 -1.669 2.742 1.00 93.12 120 ARG A N 1
ATOM 994 C CA . ARG A 1 120 ? -2.023 -3.064 2.286 1.00 93.12 120 ARG A CA 1
ATOM 995 C C . ARG A 1 120 ? -3.450 -3.562 2.472 1.00 93.12 120 ARG A C 1
ATOM 997 O O . ARG A 1 120 ? -4.101 -3.118 3.417 1.00 93.12 120 ARG A O 1
ATOM 1004 N N . PRO A 1 121 ? -3.945 -4.454 1.604 1.00 93.56 121 PRO A N 1
ATOM 1005 C CA . PRO A 1 121 ? -5.262 -5.031 1.802 1.00 93.56 121 PRO A CA 1
ATOM 1006 C C . PRO A 1 121 ? -5.282 -5.839 3.097 1.00 93.56 121 PRO A C 1
ATOM 1008 O O . PRO A 1 121 ? -4.315 -6.526 3.436 1.00 93.56 121 PRO A O 1
ATOM 1011 N N . VAL A 1 122 ? -6.388 -5.761 3.830 1.00 91.25 122 VAL A N 1
ATOM 1012 C CA . VAL A 1 122 ? -6.620 -6.685 4.940 1.00 91.25 122 VAL A CA 1
ATOM 1013 C C . VAL A 1 122 ? -6.905 -8.061 4.337 1.00 91.25 122 VAL A C 1
ATOM 1015 O O . VAL A 1 122 ? -7.867 -8.206 3.586 1.00 91.25 122 VAL A O 1
ATOM 1018 N N . ALA A 1 123 ? -6.039 -9.037 4.621 1.00 84.69 123 ALA A N 1
ATOM 1019 C CA . ALA A 1 123 ? -6.140 -10.390 4.070 1.00 84.69 123 ALA A CA 1
ATOM 1020 C C . ALA A 1 123 ? -7.237 -11.222 4.755 1.00 84.69 123 ALA A C 1
ATOM 1022 O O . ALA A 1 123 ? -7.996 -11.910 4.083 1.00 84.69 123 ALA A O 1
ATOM 1023 N N . ASP A 1 124 ? -7.342 -11.117 6.082 1.00 85.00 124 ASP A N 1
ATOM 1024 C CA . ASP A 1 124 ? -8.396 -11.738 6.885 1.00 85.00 124 ASP A CA 1
ATOM 1025 C C . ASP A 1 124 ? -9.215 -10.635 7.559 1.00 85.00 124 ASP A C 1
ATOM 1027 O O . ASP A 1 124 ? -8.764 -9.974 8.502 1.00 85.00 124 ASP A O 1
ATOM 1031 N N . LEU A 1 125 ? -10.415 -10.401 7.026 1.00 79.81 125 LEU A N 1
ATOM 1032 C CA . LEU A 1 125 ? -11.320 -9.370 7.527 1.00 79.81 125 LEU A CA 1
ATOM 1033 C C . LEU A 1 125 ? -11.773 -9.659 8.957 1.00 79.81 125 LEU A C 1
ATOM 1035 O O . LEU A 1 125 ? -11.873 -8.728 9.757 1.00 79.81 125 LEU A O 1
ATOM 1039 N N . THR A 1 126 ? -11.998 -10.927 9.295 1.00 83.44 126 THR A N 1
ATOM 1040 C CA . THR A 1 126 ? -12.440 -11.340 10.627 1.00 83.44 126 THR A CA 1
ATOM 1041 C C . THR A 1 126 ? -11.359 -11.050 11.660 1.00 83.44 126 THR A C 1
ATOM 1043 O O . THR A 1 126 ? -11.644 -10.427 12.685 1.00 83.44 126 THR A O 1
ATOM 1046 N N . GLU A 1 127 ? -10.103 -11.404 11.383 1.00 77.75 127 GLU A N 1
ATOM 1047 C CA . GLU A 1 127 ? -9.008 -11.069 12.301 1.00 77.75 127 GLU A CA 1
ATOM 1048 C C . GLU A 1 127 ? -8.764 -9.555 12.374 1.00 77.75 127 GLU A C 1
ATOM 1050 O O . GLU A 1 127 ? -8.514 -9.010 13.455 1.00 77.75 127 GLU A O 1
ATOM 1055 N N . GLY A 1 128 ? -8.920 -8.845 11.253 1.00 78.06 128 GLY A N 1
ATOM 1056 C CA . GLY A 1 128 ? -8.904 -7.384 11.230 1.00 78.06 128 GLY A CA 1
ATOM 1057 C C . GLY A 1 128 ? -9.933 -6.772 12.187 1.00 78.06 128 GLY A C 1
ATOM 1058 O O . GLY A 1 128 ? -9.575 -5.923 13.009 1.00 78.06 128 GLY A O 1
ATOM 1059 N N . MET A 1 129 ? -11.184 -7.238 12.137 1.00 81.69 129 MET A N 1
ATOM 1060 C CA . MET A 1 129 ? -12.267 -6.807 13.033 1.00 81.69 129 MET A CA 1
ATOM 1061 C C . MET A 1 129 ? -11.951 -7.119 14.500 1.00 81.69 129 MET A C 1
ATOM 1063 O O . MET A 1 129 ? -12.025 -6.226 15.346 1.00 81.69 129 MET A O 1
ATOM 1067 N N . ASN A 1 130 ? -11.471 -8.330 14.797 1.00 84.06 130 ASN A N 1
ATOM 1068 C CA . ASN A 1 130 ? -11.086 -8.728 16.155 1.00 84.06 130 ASN A CA 1
ATOM 1069 C C . ASN A 1 130 ? -10.032 -7.787 16.768 1.00 84.06 130 ASN A C 1
ATOM 1071 O O . ASN A 1 130 ? -10.098 -7.437 17.952 1.00 84.06 130 ASN A O 1
ATOM 1075 N N . ILE A 1 131 ? -9.036 -7.361 15.983 1.00 80.44 131 ILE A N 1
ATOM 1076 C CA . ILE A 1 131 ? -7.994 -6.428 16.442 1.00 80.44 131 ILE A CA 1
ATOM 1077 C C . ILE A 1 131 ? -8.586 -5.047 16.764 1.00 80.44 131 ILE A C 1
ATOM 1079 O O . ILE A 1 131 ? -8.166 -4.416 17.745 1.00 80.44 131 ILE A O 1
ATOM 1083 N N . ILE A 1 132 ? -9.539 -4.572 15.960 1.00 80.94 132 ILE A N 1
ATOM 1084 C CA . ILE A 1 132 ? -10.232 -3.296 16.184 1.00 80.94 132 ILE A CA 1
ATOM 1085 C C . ILE A 1 132 ? -11.048 -3.369 17.476 1.00 80.94 132 ILE A C 1
ATOM 1087 O O . ILE A 1 132 ? -10.876 -2.513 18.347 1.00 80.94 132 ILE A O 1
ATOM 1091 N N . ASP A 1 133 ? -11.845 -4.420 17.658 1.00 87.62 133 ASP A N 1
ATOM 1092 C CA . ASP A 1 133 ? -12.694 -4.595 18.841 1.00 87.62 133 ASP A CA 1
ATOM 1093 C C . ASP A 1 133 ? -11.869 -4.665 20.129 1.00 87.62 133 ASP A C 1
ATOM 1095 O O . ASP A 1 133 ? -12.187 -4.020 21.135 1.00 87.62 133 ASP A O 1
ATOM 1099 N N . ARG A 1 134 ? -10.730 -5.370 20.101 1.00 86.25 134 ARG A N 1
ATOM 1100 C CA . ARG A 1 134 ? -9.777 -5.388 21.224 1.00 86.25 134 ARG A CA 1
ATOM 1101 C C . ARG A 1 134 ? -9.269 -3.980 21.565 1.00 86.25 134 ARG A C 1
ATOM 1103 O O . ARG A 1 134 ? -9.135 -3.653 22.748 1.00 86.25 134 ARG A O 1
ATOM 1110 N N . LYS A 1 135 ? -8.992 -3.131 20.566 1.00 84.44 135 LYS A N 1
ATOM 1111 C CA . LYS A 1 135 ? -8.569 -1.735 20.789 1.00 84.44 135 LYS A CA 1
ATOM 1112 C C . LYS A 1 135 ? -9.694 -0.870 21.341 1.00 84.44 135 LYS A C 1
ATOM 1114 O O . LYS A 1 135 ? -9.434 -0.140 22.298 1.00 84.44 135 LYS A O 1
ATOM 1119 N N . ILE A 1 136 ? -10.906 -0.972 20.793 1.00 88.38 136 ILE A N 1
ATOM 1120 C CA . ILE A 1 136 ? -12.090 -0.257 21.296 1.00 88.38 136 ILE A CA 1
ATOM 1121 C C . ILE A 1 136 ? -12.283 -0.587 22.776 1.00 88.38 136 ILE A C 1
ATOM 1123 O O . ILE A 1 136 ? -12.279 0.313 23.612 1.00 88.38 136 ILE A O 1
ATOM 1127 N N . ASN A 1 137 ? -12.302 -1.873 23.126 1.00 93.56 137 ASN A N 1
ATOM 1128 C CA . ASN A 1 137 ? -12.467 -2.320 24.508 1.00 93.56 137 ASN A CA 1
ATOM 1129 C C . ASN A 1 137 ? -11.376 -1.782 25.447 1.00 93.56 137 ASN A C 1
ATOM 1131 O O . ASN A 1 137 ? -11.663 -1.361 26.570 1.00 93.56 137 ASN A O 1
ATOM 1135 N N . LYS A 1 138 ? -10.114 -1.761 25.000 1.00 89.12 138 LYS A N 1
ATOM 1136 C CA . LYS A 1 138 ? -9.005 -1.193 25.782 1.00 89.12 138 LYS A CA 1
ATOM 1137 C C . LYS A 1 138 ? -9.176 0.314 26.007 1.00 89.12 138 LYS A C 1
ATOM 1139 O O . LYS A 1 138 ? -8.925 0.794 27.113 1.00 89.12 138 LYS A O 1
ATOM 1144 N N . LEU A 1 139 ? -9.576 1.054 24.973 1.00 89.81 139 LEU A N 1
ATOM 1145 C CA . LEU A 1 139 ? -9.783 2.501 25.047 1.00 89.81 139 LEU A CA 1
ATOM 1146 C C . LEU A 1 139 ? -10.986 2.858 25.925 1.00 89.81 139 LEU A C 1
ATOM 1148 O O . LEU A 1 139 ? -10.853 3.750 26.761 1.00 89.81 139 LEU A O 1
ATOM 1152 N N . SER A 1 140 ? -12.094 2.122 25.823 1.00 93.56 140 SER A N 1
ATOM 1153 C CA . SER A 1 140 ? -13.275 2.301 26.678 1.00 93.56 140 SER A CA 1
ATOM 1154 C C . SER A 1 140 ? -12.935 2.112 28.156 1.00 93.56 140 SER A C 1
ATOM 1156 O O . SER A 1 140 ? -13.200 2.999 28.963 1.00 93.56 140 SER A O 1
ATOM 1158 N N . LYS A 1 141 ? -12.210 1.041 28.513 1.00 94.50 141 LYS A N 1
ATOM 1159 C CA . LYS A 1 141 ? -11.747 0.824 29.899 1.00 94.50 141 LYS A CA 1
ATOM 1160 C C . LYS A 1 141 ? -10.869 1.967 30.414 1.00 94.50 141 LYS A C 1
ATOM 1162 O O . LYS A 1 141 ? -10.983 2.367 31.572 1.00 94.50 141 LYS A O 1
ATOM 1167 N N . LYS A 1 142 ? -9.981 2.500 29.566 1.00 92.19 142 LYS A N 1
ATOM 1168 C CA . LYS A 1 142 ? -9.138 3.651 29.923 1.00 92.19 142 LYS A CA 1
ATOM 1169 C C . LYS A 1 142 ? -9.983 4.908 30.142 1.00 92.19 142 LYS A C 1
ATOM 1171 O O . LYS A 1 142 ? -9.723 5.641 31.091 1.00 92.19 142 LYS A O 1
ATOM 1176 N N . LEU A 1 143 ? -10.976 5.148 29.289 1.00 93.94 143 LEU A N 1
ATOM 1177 C CA . LEU A 1 143 ? -11.897 6.274 29.422 1.00 93.94 143 LEU A CA 1
ATOM 1178 C C . LEU A 1 143 ? -12.692 6.192 30.732 1.00 93.94 143 LEU A C 1
ATOM 1180 O O . LEU A 1 143 ? -12.772 7.185 31.449 1.00 93.94 143 LEU A O 1
ATOM 1184 N N . ASP A 1 144 ? -13.207 5.014 31.081 1.00 94.88 144 ASP A N 1
ATOM 1185 C CA . ASP A 1 144 ? -13.952 4.804 32.327 1.00 94.88 144 ASP A CA 1
ATOM 1186 C C . ASP A 1 144 ? -13.084 5.043 33.565 1.00 94.88 144 ASP A C 1
ATOM 1188 O O . ASP A 1 144 ? -13.518 5.688 34.520 1.00 94.88 144 ASP A O 1
ATOM 1192 N N . TYR A 1 145 ? -11.832 4.575 33.541 1.00 92.56 145 TYR A N 1
ATOM 1193 C CA . TYR A 1 145 ? -10.865 4.857 34.602 1.00 92.56 145 TYR A CA 1
ATOM 1194 C C . TYR A 1 145 ? -10.611 6.363 34.764 1.00 92.56 145 TYR A C 1
ATOM 1196 O O . TYR A 1 145 ? -10.619 6.875 35.883 1.00 92.56 145 TYR A O 1
ATOM 1204 N N . LEU A 1 146 ? -10.418 7.087 33.656 1.00 92.06 146 LEU A N 1
ATOM 1205 C CA . LEU A 1 146 ? -10.192 8.535 33.686 1.00 92.06 146 LEU A CA 1
ATOM 1206 C C . LEU A 1 146 ? -11.412 9.295 34.220 1.00 92.06 146 LEU A C 1
ATOM 1208 O O . LEU A 1 146 ? -11.241 10.177 35.056 1.00 92.06 146 LEU A O 1
ATOM 1212 N N . LYS A 1 147 ? -12.629 8.915 33.812 1.00 91.94 147 LYS A N 1
ATOM 1213 C CA . LYS A 1 147 ? -13.875 9.508 34.326 1.00 91.94 147 LYS A CA 1
ATOM 1214 C C . LYS A 1 147 ? -14.023 9.314 35.835 1.00 91.94 147 LYS A C 1
ATOM 1216 O O . LYS A 1 147 ? -14.302 10.277 36.538 1.00 91.94 147 LYS A O 1
ATOM 1221 N N . LYS A 1 148 ? -13.771 8.099 36.338 1.00 89.19 148 LYS A N 1
ATOM 1222 C CA . LYS A 1 148 ? -13.801 7.807 37.784 1.00 89.19 148 LYS A CA 1
ATOM 1223 C C . LYS A 1 148 ? -12.767 8.617 38.564 1.00 89.19 148 LYS A C 1
ATOM 1225 O O . LYS A 1 148 ? -13.038 9.057 39.675 1.00 89.19 148 LYS A O 1
ATOM 1230 N N . ARG A 1 149 ? -11.576 8.817 37.995 1.00 85.06 149 ARG A N 1
ATOM 1231 C CA . ARG A 1 149 ? -10.535 9.638 38.621 1.00 85.06 149 ARG A CA 1
ATOM 1232 C C . ARG A 1 149 ? -10.914 11.119 38.653 1.00 85.06 149 ARG A C 1
ATOM 1234 O O . ARG A 1 149 ? -10.675 11.756 39.668 1.00 85.06 149 ARG A O 1
ATOM 1241 N N . GLN A 1 150 ? -11.504 11.643 37.579 1.00 81.25 150 GLN A N 1
ATOM 1242 C CA . GLN A 1 150 ? -11.998 13.021 37.520 1.00 81.25 150 GLN A CA 1
ATOM 1243 C C . GLN A 1 150 ? -13.058 13.265 38.606 1.00 81.25 150 GLN A C 1
ATOM 1245 O O . GLN A 1 150 ? -12.898 14.169 39.412 1.00 81.25 150 GLN A O 1
ATOM 1250 N N . SER A 1 151 ? -14.046 12.369 38.736 1.00 74.69 151 SER A N 1
ATOM 1251 C CA . SER A 1 151 ? -15.091 12.486 39.765 1.00 74.69 151 SER A CA 1
ATOM 1252 C C . SER A 1 151 ? -14.584 12.417 41.211 1.00 74.69 151 SER A C 1
ATOM 1254 O O . SER A 1 151 ? -15.290 12.844 42.111 1.00 74.69 151 SER A O 1
ATOM 1256 N N . LEU A 1 152 ? -13.393 11.854 41.449 1.00 69.12 152 LEU A N 1
ATOM 1257 C CA . LEU A 1 152 ? -12.761 11.822 42.776 1.00 69.12 152 LEU A CA 1
ATOM 1258 C C . LEU A 1 152 ? -11.954 13.092 43.087 1.00 69.12 152 LEU A C 1
AT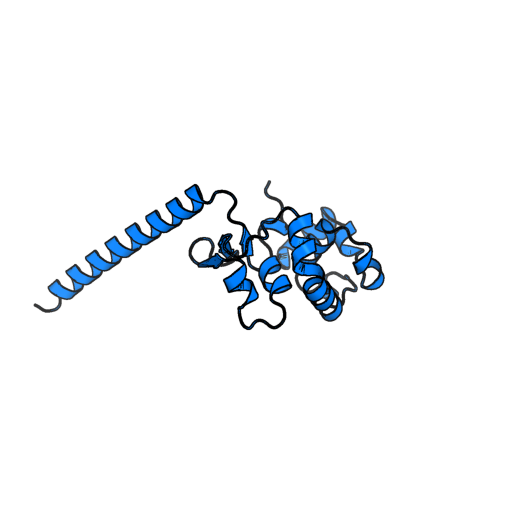OM 1260 O O . LEU A 1 152 ? -11.611 13.305 44.242 1.00 69.12 152 LEU A O 1
ATOM 1264 N N . LEU A 1 153 ? -11.600 13.881 42.069 1.00 68.44 153 LEU A N 1
ATOM 1265 C CA . LEU A 1 153 ? -10.874 15.148 42.210 1.00 68.44 153 LEU A CA 1
ATOM 1266 C C . LEU A 1 153 ? -11.817 16.357 42.289 1.00 68.44 153 LEU A C 1
ATOM 1268 O O . LEU A 1 153 ? -11.384 17.423 42.708 1.00 68.44 153 LEU A O 1
ATOM 1272 N N . ASP A 1 154 ? -13.078 16.182 41.886 1.00 66.94 154 ASP A N 1
ATOM 1273 C CA . ASP A 1 154 ? -14.126 17.210 41.922 1.00 66.94 154 ASP A CA 1
ATOM 1274 C C . ASP A 1 154 ? -14.910 17.225 43.268 1.00 66.94 154 ASP A C 1
ATOM 1276 O O . ASP A 1 154 ? -15.955 17.872 43.358 1.00 66.94 154 ASP A O 1
ATOM 1280 N N . ILE A 1 155 ? -14.424 16.509 44.299 1.00 51.22 155 ILE A N 1
ATOM 1281 C CA . ILE A 1 155 ? -14.928 16.474 45.695 1.00 51.22 155 ILE A CA 1
ATOM 1282 C C . ILE A 1 155 ? -13.903 17.153 46.604 1.00 51.22 155 ILE A C 1
ATOM 1284 O O . ILE A 1 155 ? -14.327 17.952 47.468 1.00 51.22 155 ILE A O 1
#